Protein 6W47 (pdb70)

B-factor: mean 13.1, std 6.77, range [4.97, 45.3]

Foldseek 3Di:
DDDDDDDDDDDDPDDPD/DCDDDDDDDDDPDDPD/DCDDDDDDDDDPDDPD

Secondary structure (DSSP, 8-state):
----PPP----------/---PPP----------/---PPP----------

Sequence (49 aa):
PGPGPRGPGPGPGGPGPGPGPRGPGPGPGGPGPGPGPRRGPGPGPGGPGP

Structure (mmCIF, N/CA/C/O backbone):
data_6W47
#
_entry.id   6W47
#
_cell.length_a   31.679
_cell.length_b   19.556
_cell.length_c   37.528
_cell.angle_alpha   90.00
_cell.angle_beta   98.92
_cell.angle_gamma   90.00
#
_symmetry.space_group_name_H-M   'P 1 21 1'
#
loop_
_entity.id
_entity.type
_entity.pdbx_description
1 polymer 'Collagen-like peptide'
2 non-polymer 1,2-ETHANEDIOL
3 water water
#
loop_
_atom_site.group_PDB
_atom_site.id
_atom_site.type_symbol
_atom_site.label_atom_id
_atom_site.label_alt_id
_atom_site.label_comp_id
_atom_site.label_asym_id
_atom_site.label_entity_id
_atom_site.label_seq_id
_atom_site.pdbx_PDB_ins_code
_atom_site.Cartn_x
_atom_site.Cartn_y
_atom_site.Cartn_z
_atom_site.occupancy
_atom_site.B_iso_or_equiv
_atom_site.auth_seq_id
_atom_site.auth_comp_id
_atom_site.auth_asym_id
_atom_site.auth_atom_id
_atom_site.pdbx_PDB_model_num
ATOM 1 N N . PRO A 1 1 ? -26.455 2.735 15.055 1.00 19.67 1 PRO A N 1
ATOM 2 C CA . PRO A 1 1 ? -25.818 2.836 13.740 1.00 17.24 1 PRO A CA 1
ATOM 3 C C . PRO A 1 1 ? -24.378 2.337 13.764 1.00 14.61 1 PRO A C 1
ATOM 4 O O . PRO A 1 1 ? -23.794 2.151 14.829 1.00 13.75 1 PRO A O 1
ATOM 16 N N . GLY A 1 3 ? -20.381 2.319 13.752 1.00 14.90 3 GLY A N 1
ATOM 17 C CA . GLY A 1 3 ? -19.439 3.190 14.413 1.00 17.16 3 GLY A CA 1
ATOM 18 C C . GLY A 1 3 ? -18.671 4.002 13.398 1.00 14.11 3 GLY A C 1
ATOM 19 O O . GLY A 1 3 ? -18.848 3.828 12.188 1.00 13.74 3 GLY A O 1
ATOM 20 N N . PRO A 1 4 ? -17.811 4.909 13.882 1.00 15.72 4 PRO A N 1
ATOM 21 C CA . PRO A 1 4 ? -16.977 5.736 13.010 1.00 16.63 4 PRO A CA 1
ATOM 22 C C . PRO A 1 4 ? -16.063 4.892 12.139 1.00 14.22 4 PRO A C 1
ATOM 23 O O . PRO A 1 4 ? -15.676 3.793 12.525 1.00 14.90 4 PRO A O 1
ATOM 35 N N . GLY A 1 6 ? -12.757 3.347 10.549 1.00 11.01 6 GLY A N 1
ATOM 36 C CA . GLY A 1 6 ? -11.484 3.033 11.176 1.00 10.66 6 GLY A CA 1
ATOM 37 C C . GLY A 1 6 ? -10.290 3.837 10.698 1.00 8.07 6 GLY A C 1
ATOM 38 O O . GLY A 1 6 ? -10.359 4.516 9.680 1.00 9.55 6 GLY A O 1
ATOM 39 N N . PRO A 1 7 ? -9.176 3.747 11.421 1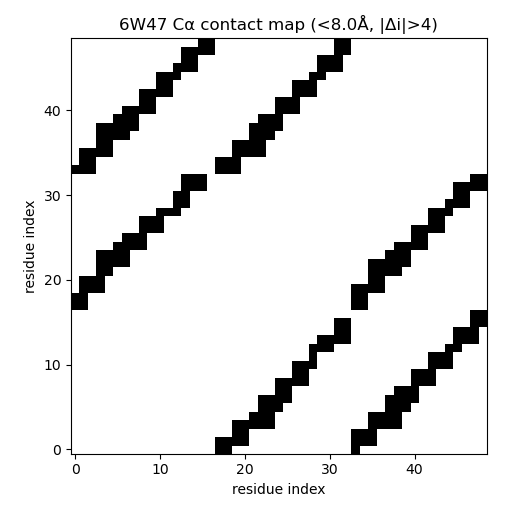.00 9.28 7 PRO A N 1
ATOM 40 C CA . PRO A 1 7 ? -7.983 4.496 11.020 1.00 9.00 7 PRO A CA 1
ATOM 41 C C . PRO A 1 7 ? -7.349 3.915 9.768 1.00 8.71 7 PRO A C 1
ATOM 42 O O . PRO A 1 7 ? -7.485 2.730 9.455 1.00 8.58 7 PRO A O 1
ATOM 46 N N . ARG A 1 8 ? -6.653 4.779 9.042 1.00 7.93 8 ARG A N 1
ATOM 47 C CA . ARG A 1 8 ? -5.884 4.345 7.884 1.00 9.38 8 ARG A CA 1
ATOM 48 C C . ARG A 1 8 ? -4.790 3.369 8.300 1.00 8.90 8 ARG A C 1
ATOM 49 O O 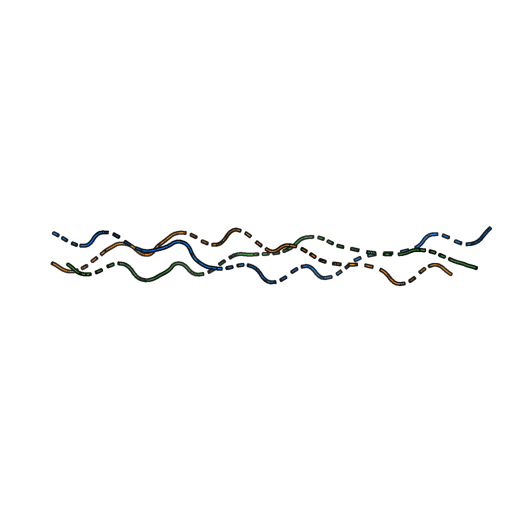. ARG A 1 8 ? -4.216 3.475 9.383 1.00 9.25 8 ARG A O 1
ATOM 57 N N . GLY A 1 9 ? -4.518 2.402 7.429 1.00 8.08 9 GLY A N 1
ATOM 58 C CA . GLY A 1 9 ? -3.472 1.439 7.664 1.00 8.40 9 GLY A CA 1
ATOM 59 C C . GLY A 1 9 ? -2.083 2.039 7.691 1.00 7.46 9 GLY A C 1
ATOM 60 O O . GLY A 1 9 ? -1.857 3.186 7.304 1.00 6.66 9 GLY A O 1
ATOM 61 N N . PRO A 1 10 ? -1.104 1.251 8.135 1.00 7.56 10 PRO A N 1
ATOM 62 C CA . PRO A 1 10 ? 0.277 1.738 8.187 1.00 7.58 10 PRO A CA 1
ATOM 63 C C . PRO A 1 10 ? 0.846 1.893 6.780 1.00 6.26 10 PRO A C 1
ATOM 64 O O . PRO A 1 10 ? 0.453 1.182 5.860 1.00 6.98 10 PRO A O 1
ATOM 76 N N . GLY A 1 12 ? 3.259 1.215 3.752 1.00 6.40 12 GLY A N 1
ATOM 77 C CA . GLY A 1 12 ? 3.891 -0.025 3.346 1.00 6.87 12 GLY A CA 1
ATOM 78 C C . GLY A 1 12 ? 5.360 -0.099 3.726 1.00 5.52 12 GLY A C 1
ATOM 79 O O . GLY A 1 12 ? 5.965 0.892 4.138 1.00 7.18 12 GLY A O 1
ATOM 80 N N . PRO A 1 13 ? 5.957 -1.285 3.578 1.00 6.68 13 PRO A N 1
ATOM 81 C CA . PRO A 1 13 ? 7.378 -1.453 3.857 1.00 7.46 13 PRO A CA 1
ATOM 82 C C . PRO A 1 13 ? 8.218 -0.716 2.820 1.00 7.20 13 PRO A C 1
ATOM 83 O O . PRO A 1 13 ? 7.775 -0.418 1.719 1.00 6.58 13 PRO A O 1
ATOM 95 N N . GLY A 1 15 ? 10.681 -0.010 -0.190 1.00 6.75 15 GLY A N 1
ATOM 96 C CA . GLY A 1 15 ? 10.887 -0.671 -1.454 1.00 8.22 15 GLY A CA 1
ATOM 97 C C . GLY A 1 15 ? 12.192 -1.435 -1.477 1.00 7.42 15 GLY A C 1
ATOM 98 O O . GLY A 1 15 ? 13.033 -1.297 -0.590 1.00 7.13 15 GLY A O 1
ATOM 99 N N . PRO A 1 16 ? 12.376 -2.247 -2.512 1.00 8.16 16 PRO A N 1
ATOM 100 C CA . PRO A 1 16 ? 13.633 -2.973 -2.675 1.00 7.06 16 PRO A CA 1
ATOM 101 C C . PRO A 1 16 ? 14.784 -2.039 -3.038 1.00 7.40 16 PRO A C 1
ATOM 102 O O . PRO A 1 16 ? 14.569 -0.942 -3.535 1.00 7.39 16 PRO A O 1
ATOM 114 N N . GLY A 1 18 ? 17.709 -0.379 -5.215 1.00 7.03 18 GLY A N 1
ATOM 115 C CA . GLY A 1 18 ? 17.781 -0.079 -6.623 1.00 7.58 18 GLY A CA 1
ATOM 116 C C . GLY A 1 18 ? 18.758 -0.952 -7.37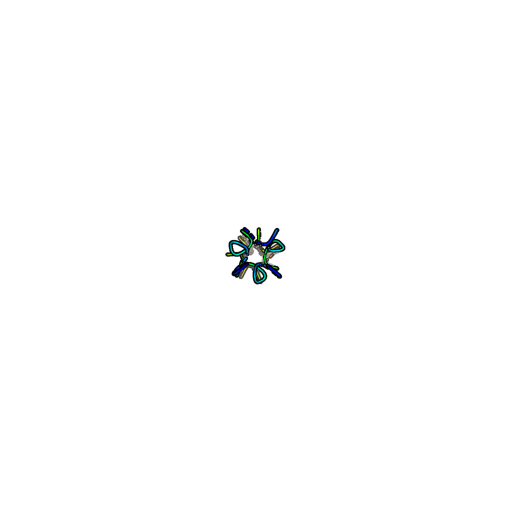1 1.00 6.57 18 GLY A C 1
ATOM 117 O O . GLY A 1 18 ? 19.402 -1.842 -6.831 1.00 7.44 18 GLY A O 1
ATOM 131 N N . GLY A 1 21 ? 24.807 0.609 -10.079 1.00 8.76 21 GLY A N 1
ATOM 132 C CA . GLY A 1 21 ? 25.248 1.836 -10.700 1.00 9.28 21 GLY A CA 1
ATOM 133 C C . GLY A 1 21 ? 25.780 1.613 -12.099 1.00 9.39 21 GLY A C 1
ATOM 134 O O . GLY A 1 21 ? 25.966 0.486 -12.538 1.00 9.42 21 GLY A O 1
ATOM 135 N N . PRO A 1 22 ? 26.028 2.704 -12.823 1.00 10.45 22 PRO A N 1
ATOM 136 C CA . PRO A 1 22 ? 26.621 2.616 -14.159 1.00 11.36 22 PRO A CA 1
ATOM 137 C C . PRO A 1 22 ? 28.044 2.092 -14.079 1.00 10.87 22 PRO A C 1
ATOM 138 O O . PRO A 1 22 ? 28.676 2.134 -13.024 1.00 10.02 22 PRO A O 1
ATOM 150 N N . GLY A 1 24 ? 32.070 2.022 -14.446 1.00 14.77 24 GLY A N 1
ATOM 151 C CA . GLY A 1 24 ? 33.054 3.064 -14.239 1.00 14.20 24 GLY A CA 1
ATOM 152 C C . GLY A 1 24 ? 33.600 3.550 -15.566 1.00 15.28 24 GLY A C 1
ATOM 153 O O . GLY A 1 24 ? 33.345 2.955 -16.612 1.00 16.81 24 GLY A O 1
ATOM 154 N N . PRO A 1 25 ? 34.366 4.644 -15.532 1.00 18.15 25 PRO A N 1
ATOM 155 C CA . PRO A 1 25 ? 34.960 5.194 -16.755 1.00 21.44 25 PRO A CA 1
ATOM 156 C C . PRO A 1 25 ? 36.013 4.250 -17.323 1.00 26.03 25 PRO A C 1
ATOM 157 O O . PRO A 1 25 ? 36.641 3.507 -16.568 1.00 25.09 25 PRO A O 1
ATOM 177 N N . GLY B 1 3 ? -24.400 0.035 18.033 1.00 28.71 3 GLY B N 1
ATOM 178 C CA . GLY B 1 3 ? -24.423 -0.569 16.713 1.00 24.24 3 GLY B CA 1
ATOM 179 C C . GLY B 1 3 ? -23.220 -1.445 16.421 1.00 23.15 3 GLY B C 1
ATOM 180 O O . GLY B 1 3 ? -22.400 -1.700 17.304 1.00 26.16 3 GLY B O 1
ATOM 181 N N . PRO B 1 4 ? -23.104 -1.911 15.170 1.00 19.16 4 PRO B N 1
ATOM 182 C CA . PRO B 1 4 ? -21.975 -2.744 14.753 1.00 17.22 4 PRO B CA 1
ATOM 183 C C . PRO B 1 4 ? -20.711 -1.917 14.581 1.00 15.42 4 PRO B C 1
ATOM 184 O O . PRO B 1 4 ? -20.784 -0.693 14.482 1.00 14.07 4 PRO B O 1
ATOM 196 N N . GLY B 1 6 ? -17.704 0.084 12.949 1.00 12.02 6 GLY B N 1
ATOM 197 C CA . GLY B 1 6 ? -17.644 0.932 11.782 1.00 12.81 6 GLY B CA 1
ATOM 198 C C . GLY B 1 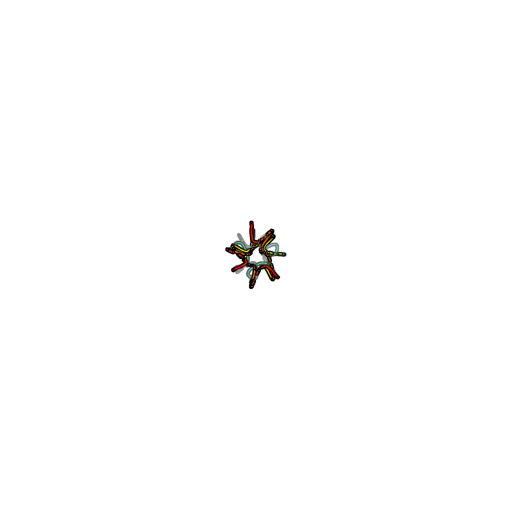6 ? -16.899 0.303 10.624 1.00 9.82 6 GLY B C 1
ATOM 199 O O . GLY B 1 6 ? -16.279 -0.768 10.759 1.00 9.71 6 GLY B O 1
ATOM 200 N N . PRO B 1 7 ? -16.949 0.965 9.474 1.00 9.87 7 PRO B N 1
ATOM 201 C CA . PRO B 1 7 ? -16.231 0.451 8.309 1.00 10.33 7 PRO B CA 1
ATOM 202 C C . PRO B 1 7 ? -14.732 0.508 8.547 1.00 9.62 7 PRO B C 1
ATOM 203 O O . PRO B 1 7 ? -14.214 1.385 9.244 1.00 9.98 7 PRO B O 1
ATOM 207 N N . ARG B 1 8 ? -14.041 -0.466 7.973 1.00 8.86 8 ARG B N 1
ATOM 208 C CA . ARG B 1 8 ? -12.595 -0.546 8.081 1.00 7.34 8 ARG B CA 1
ATOM 209 C C . ARG B 1 8 ? -11.944 0.678 7.453 1.00 7.89 8 ARG B C 1
ATOM 210 O O . ARG B 1 8 ? -12.408 1.213 6.447 1.00 8.99 8 ARG B O 1
ATOM 218 N N . GLY B 1 9 ? -10.837 1.118 8.048 1.00 8.56 9 GLY B N 1
ATOM 219 C CA . GLY B 1 9 ? -10.070 2.195 7.484 1.00 8.00 9 GLY B CA 1
ATOM 220 C C . GLY B 1 9 ? -9.463 1.855 6.141 1.00 7.03 9 GLY B C 1
ATOM 221 O O . GLY B 1 9 ? -9.347 0.691 5.745 1.00 7.96 9 GLY B O 1
ATOM 222 N N . PRO B 1 10 ? -9.017 2.886 5.424 1.00 7.45 10 PRO B N 1
ATOM 223 C CA . PRO B 1 10 ? -8.391 2.691 4.121 1.00 7.28 10 PRO B CA 1
ATOM 224 C C . PRO B 1 10 ? -7.001 2.070 4.274 1.00 7.47 10 PRO B C 1
ATOM 225 O O . PRO B 1 10 ? -6.420 2.051 5.355 1.00 7.81 10 PRO B O 1
ATOM 237 N N . GLY B 1 12 ? -2.935 1.731 3.945 1.00 8.45 12 GLY B N 1
ATOM 238 C CA . GLY B 1 12 ? -1.896 2.721 4.116 1.00 7.36 12 GLY B CA 1
ATOM 239 C C . GLY B 1 12 ? -1.364 3.171 2.779 1.00 6.18 12 GLY B C 1
ATOM 240 O O . GLY B 1 12 ? -1.646 2.613 1.737 1.00 6.46 12 GLY B O 1
ATOM 241 N N . PRO B 1 13 ? -0.545 4.214 2.800 1.00 7.84 13 PRO B N 1
ATOM 242 C CA . PRO B 1 13 ? 0.093 4.641 1.559 1.00 7.90 13 PRO B CA 1
ATOM 243 C C . PRO B 1 13 ? 1.212 3.684 1.204 1.00 7.05 13 PRO B C 1
ATOM 244 O O . PRO B 1 13 ? 1.629 2.861 2.027 1.00 7.08 13 PRO B O 1
ATOM 256 N N . GLY B 1 15 ? 4.885 2.380 0.746 1.00 6.04 15 GLY B N 1
ATOM 257 C CA . GLY B 1 15 ? 6.052 2.588 1.567 1.00 6.66 15 GLY B CA 1
ATOM 258 C C . GLY B 1 15 ? 7.032 3.577 0.972 1.00 5.81 15 GLY B C 1
ATOM 259 O O . GLY B 1 15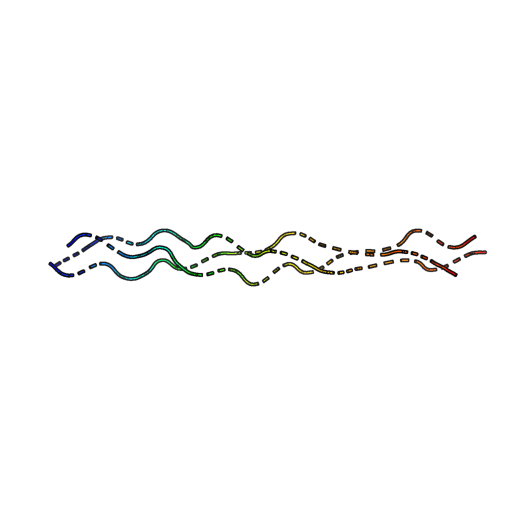 ? 6.869 4.045 -0.151 1.00 6.52 15 GLY B O 1
ATOM 260 N N . PRO B 1 16 ? 8.086 3.882 1.729 1.00 7.47 16 PRO B N 1
ATOM 261 C CA . PRO B 1 16 ? 9.166 4.730 1.235 1.00 7.51 16 PRO B CA 1
ATOM 262 C C . PRO B 1 16 ? 9.917 4.003 0.136 1.00 8.07 16 PRO B C 1
ATOM 263 O O . PRO B 1 16 ? 9.921 2.782 0.094 1.00 7.48 16 PRO B O 1
ATOM 275 N N . GLY B 1 18 ? 13.051 2.278 -1.775 1.00 7.08 18 GLY B N 1
ATOM 276 C CA . GLY B 1 18 ? 14.195 1.542 -1.294 1.00 6.72 18 GLY B CA 1
ATOM 277 C C . GLY B 1 18 ? 15.453 2.392 -1.313 1.00 6.64 18 GLY B C 1
ATOM 278 O O . GLY B 1 18 ? 15.499 3.501 -1.841 1.00 7.02 18 GLY B O 1
ATOM 292 N N . GLY B 1 21 ? 21.047 1.090 -5.162 1.00 6.31 21 GLY B N 1
ATOM 293 C CA . GLY B 1 21 ? 21.651 -0.174 -5.514 1.00 6.97 21 GLY B CA 1
ATOM 294 C C . GLY B 1 21 ? 23.122 -0.252 -5.201 1.00 6.41 21 GLY B C 1
ATOM 295 O O . GLY B 1 21 ? 23.718 0.686 -4.694 1.00 7.15 21 GLY B O 1
ATOM 296 N N . PRO B 1 22 ? 23.734 -1.399 -5.519 1.00 6.58 22 PRO B N 1
ATOM 297 C CA . PRO B 1 22 ? 25.170 -1.594 -5.324 1.00 5.88 22 PRO B CA 1
ATOM 298 C C . PRO B 1 22 ? 25.976 -0.796 -6.345 1.00 6.90 22 PRO B C 1
ATOM 299 O O . PRO B 1 22 ? 25.459 -0.335 -7.362 1.00 7.56 22 PRO B O 1
ATOM 311 N N . GLY B 1 24 ? 28.313 0.110 -9.432 1.00 7.51 24 GLY B N 1
ATOM 312 C CA . GLY B 1 24 ? 28.394 -0.429 -10.767 1.00 7.84 24 GLY B CA 1
ATOM 313 C C . GLY B 1 24 ? 29.648 -1.238 -11.011 1.00 8.22 24 GLY B C 1
ATOM 314 O O . GLY B 1 24 ? 30.557 -1.273 -10.180 1.00 8.25 24 GLY B O 1
ATOM 315 N N . PRO B 1 25 ? 29.713 -1.882 -12.182 1.00 9.60 25 PRO B N 1
ATOM 316 C CA . PRO B 1 25 ? 30.869 -2.700 -12.535 1.00 10.30 25 PRO B CA 1
ATOM 317 C C . PRO B 1 25 ? 32.088 -1.851 -12.853 1.00 10.61 25 PRO B C 1
ATOM 318 O O . PRO B 1 25 ? 31.973 -0.674 -13.206 1.00 9.97 25 PRO B O 1
ATOM 343 N N . GLY C 1 3 ? -21.835 2.130 17.092 1.00 23.45 3 GLY C N 1
ATOM 344 C CA . GLY C 1 3 ? -20.924 1.045 17.390 1.00 22.82 3 GLY C CA 1
ATOM 345 C C . GLY C 1 3 ? -19.503 1.523 17.578 1.00 22.33 3 GLY C C 1
ATOM 346 O O . GLY C 1 3 ? -19.219 2.712 17.455 1.00 21.32 3 GLY C O 1
ATOM 347 N N . PRO C 1 4 ? -18.594 0.593 17.892 1.00 22.60 4 PRO C N 1
ATOM 348 C CA . PRO C 1 4 ? -17.181 0.951 18.039 1.00 24.40 4 PRO C CA 1
ATOM 349 C C . PRO C 1 4 ? -16.610 1.386 16.694 1.00 19.17 4 PRO C C 1
ATOM 350 O O . PRO C 1 4 ? -17.153 1.002 15.658 1.00 18.30 4 PRO C O 1
ATOM 362 N N . GLY C 1 6 ? -14.343 1.419 13.316 1.00 14.51 6 GLY C N 1
ATOM 363 C CA . GLY C 1 6 ? -13.938 0.283 12.518 1.00 12.22 6 GLY C CA 1
ATOM 364 C C . GLY C 1 6 ? -12.491 -0.092 12.749 1.00 11.32 6 GLY C C 1
ATOM 365 O O . GLY C 1 6 ? -11.728 0.664 13.342 1.00 12.13 6 GLY C O 1
ATOM 366 N N . PRO C 1 7 ? -12.112 -1.262 12.264 1.00 10.61 7 PRO C N 1
ATOM 367 C CA . PRO C 1 7 ? -10.725 -1.711 12.398 1.00 11.72 7 PRO C CA 1
ATOM 368 C C . PRO C 1 7 ? -9.799 -0.879 11.526 1.00 9.15 7 PRO C C 1
ATOM 369 O O . PRO C 1 7 ? -10.208 -0.275 10.533 1.00 9.90 7 PRO C O 1
ATOM 373 N N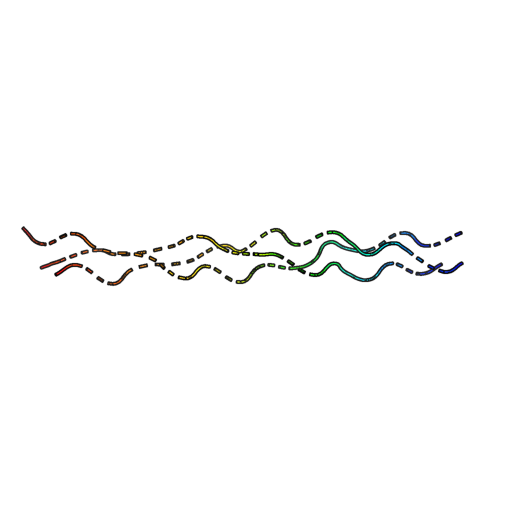 . ARG C 1 8 ? -8.531 -0.851 11.924 1.00 10.97 8 ARG C N 1
ATOM 374 C CA A ARG C 1 8 ? -7.531 -0.153 11.130 0.60 10.06 8 ARG C CA 1
ATOM 375 C CA B ARG C 1 8 ? -7.515 -0.164 11.140 0.40 10.08 8 ARG C CA 1
ATOM 376 C C . ARG C 1 8 ? -7.347 -0.856 9.793 1.00 9.62 8 ARG C C 1
ATOM 377 O O . ARG C 1 8 ? -7.435 -2.083 9.694 1.00 9.77 8 ARG C O 1
ATOM 392 N N . GLY C 1 9 ? -7.111 -0.063 8.752 1.00 7.71 9 GLY C N 1
ATOM 393 C CA . GLY C 1 9 ? -6.895 -0.583 7.421 1.00 7.46 9 GLY C CA 1
ATOM 394 C C . GLY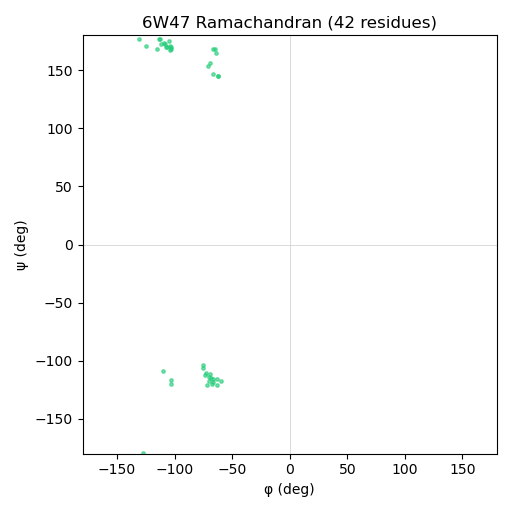 C 1 9 ? -5.615 -1.3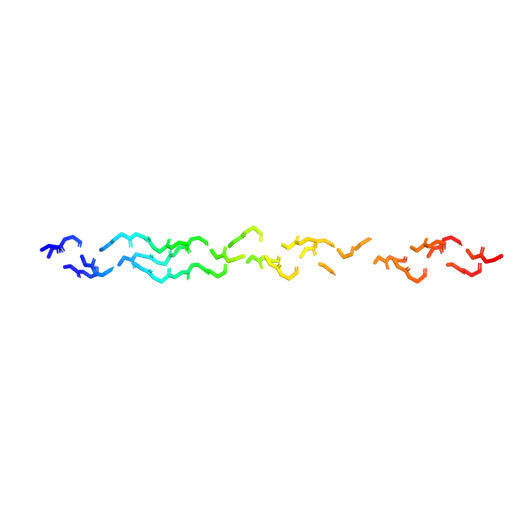89 7.300 1.00 7.02 9 GLY C C 1
ATOM 395 O O . GLY C 1 9 ? -4.757 -1.381 8.183 1.00 7.32 9 GLY C O 1
ATOM 396 N N . PRO C 1 10 ? -5.461 -2.108 6.183 1.00 7.01 10 PRO C N 1
ATOM 397 C CA . PRO C 1 10 ? -4.266 -2.926 5.966 1.00 6.60 10 PRO C CA 1
ATOM 398 C C . PRO C 1 10 ? -3.050 -2.076 5.645 1.00 5.90 10 PRO C C 1
ATOM 399 O O . PRO C 1 10 ? -3.162 -0.910 5.267 1.00 6.37 10 PRO C O 1
ATOM 411 N N . GLY C 1 12 ? -0.053 -0.515 3.513 1.00 6.55 12 GLY C N 1
ATOM 412 C CA . GLY C 1 12 ? 0.015 -0.125 2.126 1.00 7.15 12 GLY C CA 1
ATOM 413 C C . GLY C 1 12 ? 0.939 -0.991 1.300 1.00 4.97 12 GLY C C 1
ATOM 414 O O . GLY C 1 12 ? 1.627 -1.885 1.813 1.00 6.63 12 GLY C O 1
ATOM 415 N N . PRO C 1 13 ? 0.982 -0.711 -0.004 1.00 6.77 13 PRO C N 1
ATOM 416 C CA . PRO C 1 13 ? 1.896 -1.420 -0.894 1.00 7.07 13 PRO C CA 1
ATOM 417 C C . PRO C 1 13 ? 3.342 -1.168 -0.523 1.00 6.48 13 PRO C C 1
ATOM 418 O O . PRO C 1 13 ? 3.683 -0.144 0.085 1.00 6.21 13 PRO C O 1
ATOM 430 N N . GLY C 1 15 ? 7.007 0.124 -0.986 1.00 5.77 15 GLY C N 1
ATOM 431 C CA . GLY C 1 15 ? 7.545 1.288 -1.639 1.00 7.39 15 GLY C CA 1
ATOM 432 C C . GLY C 1 15 ? 8.167 0.971 -2.985 1.00 7.29 15 GLY C C 1
ATOM 433 O O . GLY C 1 15 ? 8.395 -0.193 -3.336 1.00 7.84 15 GLY C O 1
ATOM 434 N N . PRO C 1 16 ? 8.461 2.020 -3.755 1.00 7.37 16 PRO C N 1
ATOM 435 C CA . PRO C 1 16 ? 9.124 1.858 -5.043 1.00 7.97 16 PRO C CA 1
ATOM 436 C C . PRO C 1 16 ? 10.559 1.383 -4.874 1.00 7.40 16 PRO C C 1
ATOM 437 O O . PRO C 1 16 ? 11.153 1.524 -3.810 1.00 7.87 16 PRO C O 1
ATOM 449 N N . GLY C 1 18 ? 14.545 1.442 -5.002 1.00 7.95 18 GLY C N 1
ATOM 450 C CA . GLY C 1 18 ? 15.540 2.468 -4.812 1.00 7.57 18 GLY C CA 1
ATOM 451 C C . GLY C 1 18 ? 16.100 2.935 -6.134 1.00 7.71 18 GLY C C 1
ATOM 452 O O . GLY C 1 18 ? 15.907 2.358 -7.183 1.00 8.36 18 GLY C O 1
ATOM 466 N N . GLY C 1 21 ? 22.730 2.553 -7.962 1.00 7.21 21 GLY C N 1
ATOM 467 C CA . GLY C 1 21 ? 23.906 2.598 -7.124 1.00 6.85 21 GLY C CA 1
ATOM 468 C C . GLY C 1 21 ? 24.936 3.584 -7.636 1.00 7.85 21 GLY C C 1
ATOM 469 O O . GLY C 1 21 ? 24.773 4.178 -8.702 1.00 7.59 21 GLY C O 1
ATOM 470 N N . PRO C 1 22 ? 26.031 3.745 -6.878 1.00 8.02 22 PRO C N 1
ATOM 471 C CA . PRO C 1 22 ? 27.158 4.588 -7.266 1.00 10.71 22 PRO C CA 1
ATOM 472 C C . PRO C 1 22 ? 27.805 4.053 -8.531 1.00 8.71 22 PRO C C 1
ATOM 473 O O . PRO C 1 22 ? 27.743 2.863 -8.816 1.00 8.08 22 PRO C O 1
ATOM 485 N N . GLY C 1 24 ? 30.619 2.578 -10.995 1.00 9.06 24 GLY C N 1
ATOM 486 C CA . GLY C 1 24 ? 31.669 1.615 -10.742 1.00 9.66 24 GLY C CA 1
ATOM 487 C C . GLY C 1 24 ? 33.065 2.207 -10.787 1.00 9.58 24 GLY C C 1
ATOM 488 O O . GLY C 1 24 ? 33.263 3.369 -11.160 1.00 9.73 24 GLY C O 1
ATOM 489 N N . PRO C 1 25 ? 34.067 1.408 -10.409 1.00 9.77 25 PRO C N 1
ATOM 490 C CA . PRO C 1 25 ? 35.455 1.886 -10.434 1.00 11.76 25 PRO C CA 1
ATOM 491 C C . PRO C 1 25 ? 35.991 2.090 -11.846 1.00 11.86 25 PRO C C 1
ATOM 492 O O . PRO C 1 25 ? 35.501 1.470 -12.790 1.00 12.61 25 PRO C O 1
#

Radius of gyration: 20.3 Å; Cα contacts (8 Å, |Δi|>4): 150; chains: 3; bounding box: 61×9×35 Å

Solvent-accessible surface area: 4810 Å² total